Protein AF-A0A6J4M6C6-F1 (afdb_monomer)

pLDDT: mea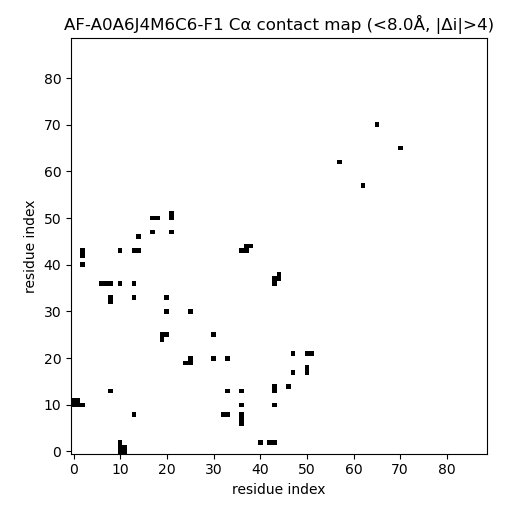n 89.29, std 12.05, range [49.5, 97.88]

Sequence (89 aa):
MSCGKHHETDCSKVLERLAFFVDHELADADEAEIQQHLDECQPCLDMLLFEQRMKSQLARSCAEPCPDSVRERVRVRIREVHVEFRPVD

Mean predicted aligned error: 7.68 Å

Secondary structure (DSSP, 8-state):
---SS--SS-HHHHHHHHHHHHTT-S-HHHHHHHHHHHHH-HHHHHHHHHHHHHHHHHHHHS--PPPHHHHHHHHHHHHHHTTS-----

Structure (mmCIF, N/CA/C/O backbone):
data_AF-A0A6J4M6C6-F1
#
_entry.id   AF-A0A6J4M6C6-F1
#
loop_
_atom_site.group_PDB
_atom_site.id
_atom_site.type_symbol
_atom_site.label_atom_id
_atom_site.label_alt_id
_atom_site.label_comp_id
_atom_site.label_asym_id
_atom_site.label_entity_id
_atom_site.label_seq_id
_atom_site.pdbx_PDB_ins_code
_atom_site.Cartn_x
_atom_site.Cartn_y
_atom_site.Cartn_z
_atom_site.occupancy
_atom_site.B_iso_or_equiv
_atom_site.auth_seq_id
_atom_site.auth_comp_id
_atom_site.auth_asym_id
_atom_site.auth_atom_id
_atom_site.pdbx_PDB_model_num
ATOM 1 N N . MET A 1 1 ? 1.725 2.455 15.801 1.00 56.16 1 MET A N 1
ATOM 2 C CA . MET A 1 1 ? 0.943 3.573 16.380 1.00 56.16 1 MET A CA 1
ATOM 3 C C . MET A 1 1 ? -0.481 3.072 16.557 1.00 56.16 1 MET A C 1
ATOM 5 O O . MET A 1 1 ? -1.007 2.523 15.601 1.00 56.16 1 MET A O 1
ATOM 9 N N . SER A 1 2 ? -1.069 3.174 17.752 1.00 67.75 2 SER A N 1
ATOM 10 C CA . SER A 1 2 ? -2.478 2.807 17.959 1.00 67.75 2 SER A CA 1
ATOM 11 C C . SER A 1 2 ? -3.360 4.039 17.767 1.00 67.75 2 SER A C 1
ATOM 13 O O . SER A 1 2 ? -3.065 5.113 18.285 1.00 67.75 2 SER A O 1
ATOM 15 N N . CYS A 1 3 ? -4.437 3.857 17.019 1.00 81.88 3 CYS A N 1
ATOM 16 C CA . CYS A 1 3 ? -5.499 4.812 16.712 1.00 81.88 3 CYS A CA 1
ATOM 17 C C . CYS A 1 3 ? -6.400 5.160 17.924 1.00 81.88 3 CYS A C 1
ATOM 19 O O . CYS A 1 3 ? -7.309 5.980 17.806 1.00 81.88 3 CYS A O 1
ATOM 21 N N . GLY A 1 4 ? -6.161 4.550 19.095 1.00 78.44 4 GLY A N 1
ATOM 22 C CA . GLY A 1 4 ? -6.861 4.853 20.351 1.00 78.44 4 GLY A CA 1
ATOM 23 C C . GLY A 1 4 ? -8.275 4.269 20.470 1.00 78.44 4 GLY A C 1
ATOM 24 O O . GLY A 1 4 ? -8.944 4.510 21.472 1.00 78.44 4 GLY A O 1
ATOM 25 N N . LYS A 1 5 ? -8.727 3.493 19.479 1.00 79.25 5 LYS A N 1
ATOM 26 C CA . LYS A 1 5 ? -10.008 2.772 19.465 1.00 79.25 5 LYS A CA 1
ATOM 27 C C . LYS A 1 5 ? -9.770 1.281 19.243 1.00 79.25 5 LYS A C 1
ATOM 29 O O . LYS A 1 5 ? -8.771 0.894 18.640 1.00 79.25 5 LYS A O 1
ATOM 34 N N . HIS A 1 6 ? -10.686 0.458 19.748 1.00 83.25 6 HIS A N 1
ATOM 35 C CA . HIS A 1 6 ? -10.681 -0.975 19.479 1.00 83.25 6 HIS A CA 1
ATOM 36 C C . HIS A 1 6 ? -11.371 -1.241 18.139 1.00 83.25 6 HIS A C 1
ATOM 38 O O . HIS A 1 6 ? -12.495 -0.788 17.927 1.00 83.25 6 HIS A O 1
ATOM 44 N N . HIS A 1 7 ? -10.694 -1.995 17.285 1.00 87.12 7 HIS A N 1
ATOM 45 C CA . HIS A 1 7 ? -11.144 -2.440 15.971 1.00 87.12 7 HIS A CA 1
ATOM 46 C C . HIS A 1 7 ? -11.064 -3.968 15.932 1.00 87.12 7 HIS A C 1
ATOM 48 O O . HIS A 1 7 ? -10.336 -4.555 16.734 1.00 87.12 7 HIS A O 1
ATOM 54 N N . GLU A 1 8 ? -11.806 -4.618 15.038 1.00 90.69 8 GLU A N 1
ATOM 55 C CA . GLU A 1 8 ? -11.707 -6.075 14.860 1.00 90.69 8 GLU A CA 1
ATOM 56 C C . GLU A 1 8 ? -10.276 -6.477 14.464 1.00 90.69 8 GLU A C 1
ATOM 58 O O . GLU A 1 8 ? -9.656 -7.336 15.098 1.00 90.69 8 GLU A O 1
ATOM 63 N N . THR A 1 9 ? -9.710 -5.751 13.499 1.00 92.75 9 THR A N 1
ATOM 64 C CA . THR A 1 9 ? -8.300 -5.849 13.117 1.00 92.75 9 THR A CA 1
ATOM 65 C C . THR A 1 9 ? -7.489 -4.766 13.821 1.00 92.75 9 THR A C 1
ATOM 67 O O . THR A 1 9 ? -7.808 -3.581 13.746 1.00 92.75 9 THR A O 1
ATOM 70 N N . ASP A 1 10 ? -6.413 -5.157 14.504 1.00 93.69 10 ASP A N 1
ATOM 71 C CA . ASP A 1 10 ? -5.552 -4.216 15.225 1.00 93.69 10 ASP A CA 1
ATOM 72 C C . ASP A 1 10 ? -4.833 -3.246 14.266 1.00 93.69 10 ASP A C 1
ATOM 74 O O . ASP A 1 10 ? -4.245 -3.668 13.267 1.00 93.69 10 ASP A O 1
ATOM 78 N N . CYS A 1 11 ? -4.815 -1.953 14.617 1.00 95.81 11 CYS A N 1
ATOM 79 C CA . CYS A 1 11 ? -4.122 -0.895 13.873 1.00 95.81 11 CYS A CA 1
ATOM 80 C C . CYS A 1 11 ? -2.652 -1.272 13.552 1.00 95.81 11 CYS A C 1
ATOM 82 O O . CYS A 1 11 ? -2.174 -1.007 12.455 1.00 95.81 11 CYS A O 1
ATOM 84 N N . SER A 1 12 ? -1.929 -1.951 14.450 1.00 94.25 12 SER A N 1
ATOM 85 C CA . SER A 1 12 ? -0.562 -2.441 14.196 1.00 94.25 12 SER A CA 1
ATOM 86 C C . SER A 1 12 ? -0.481 -3.458 13.055 1.00 94.25 12 SER A C 1
ATOM 88 O O . SER A 1 12 ? 0.359 -3.299 12.172 1.00 94.25 12 SER A O 1
ATOM 90 N N . LYS A 1 13 ? -1.391 -4.440 13.013 1.00 93.88 13 LYS A N 1
ATOM 91 C CA . LYS A 1 13 ? -1.439 -5.461 11.954 1.00 93.88 13 LYS A CA 1
ATOM 92 C C . LYS A 1 13 ? -1.719 -4.856 10.584 1.00 93.88 13 LYS A C 1
ATOM 94 O O . LYS A 1 13 ? -1.200 -5.358 9.588 1.00 93.88 13 LYS A O 1
ATOM 99 N N . VAL A 1 14 ? -2.543 -3.808 10.545 1.00 95.81 14 VAL A N 1
ATOM 100 C CA . VAL A 1 14 ? -2.845 -3.060 9.319 1.00 95.81 14 VAL A CA 1
ATOM 101 C C . VAL A 1 14 ? -1.619 -2.286 8.859 1.00 95.81 14 VAL A C 1
ATOM 103 O O . VAL A 1 14 ? -1.204 -2.432 7.714 1.00 95.81 14 VAL A O 1
ATOM 106 N N . LEU A 1 15 ? -0.986 -1.526 9.758 1.00 95.56 15 LEU A N 1
ATOM 107 C CA . LEU A 1 15 ? 0.207 -0.738 9.437 1.00 95.56 15 LEU A CA 1
ATOM 108 C C . LEU A 1 15 ? 1.367 -1.606 8.923 1.00 95.56 15 LEU A C 1
ATOM 110 O O . LEU A 1 15 ? 2.054 -1.200 7.993 1.00 95.56 15 LEU A O 1
ATOM 114 N N . GLU A 1 16 ? 1.559 -2.805 9.479 1.00 95.44 16 GLU A N 1
ATOM 115 C CA . GLU A 1 16 ? 2.569 -3.769 9.009 1.00 95.44 16 GLU A CA 1
ATOM 116 C C . GLU A 1 16 ? 2.310 -4.271 7.581 1.00 95.44 16 GLU A C 1
ATOM 118 O O . GLU A 1 16 ? 3.249 -4.638 6.875 1.00 95.44 16 GLU A O 1
ATOM 123 N N . ARG A 1 17 ? 1.045 -4.283 7.146 1.00 96.06 17 ARG A N 1
ATOM 124 C CA . ARG A 1 17 ? 0.626 -4.805 5.839 1.00 96.06 17 ARG A CA 1
ATOM 125 C C . ARG A 1 17 ? 0.341 -3.729 4.792 1.00 96.06 17 ARG A C 1
ATOM 127 O O . ARG A 1 17 ? 0.166 -4.069 3.625 1.00 96.06 17 ARG A O 1
ATOM 134 N N . LEU A 1 18 ? 0.329 -2.448 5.167 1.00 95.81 18 LEU A N 1
ATOM 135 C CA . LEU A 1 18 ? -0.036 -1.345 4.269 1.00 95.81 18 LEU A CA 1
ATOM 136 C C . LEU A 1 18 ? 0.793 -1.308 2.981 1.00 95.81 18 LEU A C 1
ATOM 138 O O . LEU A 1 18 ? 0.242 -1.057 1.914 1.00 95.81 18 LEU A O 1
ATOM 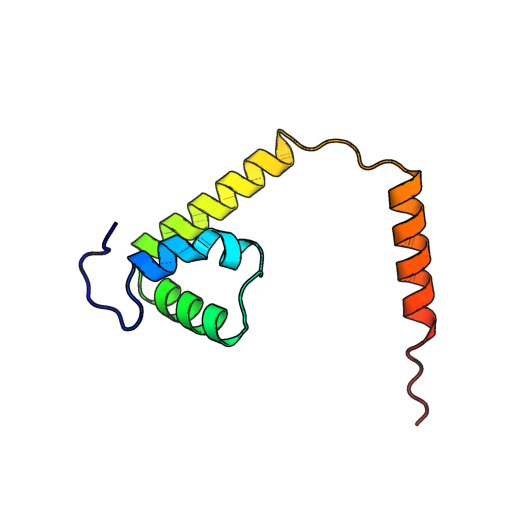142 N N . ALA A 1 19 ? 2.099 -1.571 3.057 1.00 95.69 19 ALA A N 1
ATOM 143 C CA . ALA A 1 19 ? 2.958 -1.557 1.875 1.00 95.69 19 ALA A CA 1
ATOM 144 C C . ALA A 1 19 ? 2.540 -2.621 0.842 1.00 95.69 19 ALA A C 1
ATOM 146 O O . ALA A 1 19 ? 2.436 -2.293 -0.340 1.00 95.69 19 ALA A O 1
ATOM 147 N N . PHE A 1 20 ? 2.233 -3.839 1.307 1.00 97.00 20 PHE A N 1
ATOM 148 C CA . PHE A 1 20 ? 1.743 -4.948 0.481 1.00 97.00 20 PHE A CA 1
ATOM 149 C C . PHE A 1 20 ? 0.338 -4.675 -0.056 1.00 97.00 20 PHE A C 1
ATOM 151 O O . PHE A 1 20 ? 0.065 -4.936 -1.221 1.00 97.00 20 PHE A O 1
ATOM 158 N N . PHE A 1 21 ? -0.536 -4.088 0.767 1.00 96.88 21 PHE A N 1
ATOM 159 C CA . PHE A 1 21 ? -1.864 -3.653 0.334 1.00 96.88 21 PHE A CA 1
ATOM 160 C C . PHE A 1 21 ? -1.773 -2.642 -0.822 1.00 96.88 21 PHE A C 1
ATOM 162 O O . PHE A 1 21 ? -2.467 -2.782 -1.821 1.00 96.88 21 PHE A O 1
ATOM 169 N N . VAL A 1 22 ? -0.864 -1.660 -0.738 1.00 96.94 22 VAL A N 1
ATOM 170 C CA . VAL A 1 22 ? -0.646 -0.671 -1.812 1.00 96.94 22 VAL A CA 1
ATOM 171 C C . VAL A 1 22 ? -0.125 -1.307 -3.106 1.00 96.94 22 VAL A C 1
ATOM 173 O O . VAL A 1 22 ? -0.419 -0.790 -4.181 1.00 96.94 22 VAL A O 1
ATOM 176 N N . ASP A 1 23 ? 0.651 -2.389 -3.017 1.00 96.25 23 ASP A N 1
ATOM 177 C CA . ASP A 1 23 ? 1.150 -3.121 -4.192 1.00 96.25 23 ASP A CA 1
ATOM 178 C C . ASP A 1 23 ? 0.184 -4.200 -4.704 1.00 96.25 23 ASP A C 1
ATOM 180 O O . ASP A 1 23 ? 0.483 -4.841 -5.709 1.00 96.25 23 ASP A O 1
ATOM 184 N N . HIS A 1 24 ? -0.976 -4.383 -4.061 1.00 95.56 24 HIS A N 1
ATOM 185 C CA . HIS A 1 24 ? -1.897 -5.498 -4.317 1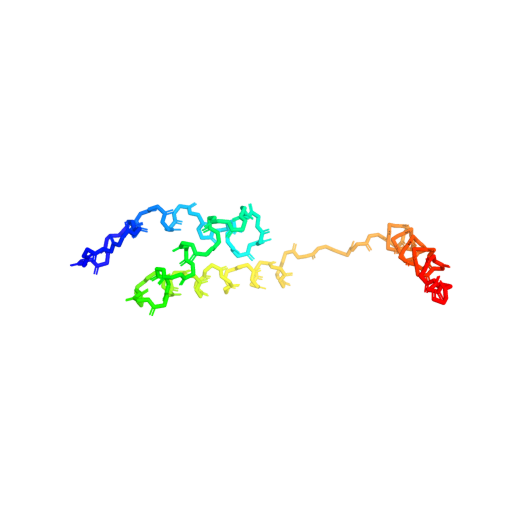.00 95.56 24 HIS A CA 1
ATOM 186 C C . HIS A 1 24 ? -1.217 -6.876 -4.180 1.00 95.56 24 HIS A C 1
ATOM 188 O O . HIS A 1 24 ? -1.441 -7.790 -4.971 1.00 95.56 24 HIS A O 1
ATOM 194 N N . GLU A 1 25 ? -0.364 -7.023 -3.163 1.00 96.88 25 GLU A N 1
ATOM 195 C CA . GLU A 1 25 ? 0.416 -8.237 -2.870 1.00 96.88 25 GLU A CA 1
ATOM 196 C C . GLU A 1 25 ? -0.151 -9.054 -1.695 1.00 96.88 25 GLU A C 1
ATOM 198 O O . GLU A 1 25 ? 0.555 -9.844 -1.066 1.00 96.88 25 GLU A O 1
ATOM 203 N N . LEU A 1 26 ? -1.426 -8.858 -1.365 1.00 94.81 26 LEU A N 1
ATOM 204 C CA . LEU A 1 26 ? -2.116 -9.600 -0.314 1.00 94.81 26 LEU A CA 1
ATOM 205 C C . LEU A 1 26 ? -3.044 -10.658 -0.910 1.00 94.81 26 LEU A C 1
ATOM 207 O O . LEU A 1 26 ? -3.471 -10.551 -2.056 1.00 94.81 26 LEU A O 1
ATOM 211 N N . ALA A 1 27 ? -3.355 -11.692 -0.128 1.00 92.94 27 ALA A N 1
ATOM 212 C CA . ALA A 1 27 ? -4.438 -12.600 -0.484 1.00 92.94 27 ALA A CA 1
ATOM 213 C C . ALA A 1 27 ? -5.790 -11.880 -0.339 1.00 92.94 27 ALA A C 1
ATOM 215 O O . ALA A 1 27 ? -5.942 -11.050 0.556 1.00 92.94 27 ALA A O 1
ATOM 216 N N . ASP A 1 28 ? -6.792 -12.254 -1.142 1.00 87.06 28 ASP A N 1
ATOM 217 C CA . ASP A 1 28 ? -8.114 -11.600 -1.163 1.00 87.06 28 ASP A CA 1
ATOM 218 C C . ASP A 1 28 ? -8.751 -11.454 0.235 1.00 87.06 28 ASP A C 1
ATOM 220 O O . ASP A 1 28 ? -9.367 -10.436 0.552 1.00 87.06 28 ASP A O 1
ATOM 224 N N . ALA A 1 29 ? -8.588 -12.470 1.092 1.00 82.12 29 ALA A N 1
ATOM 225 C CA . ALA A 1 29 ? -9.096 -12.446 2.463 1.00 82.12 29 ALA A CA 1
ATOM 226 C C . ALA A 1 29 ? -8.399 -11.379 3.329 1.00 82.12 29 ALA A C 1
ATOM 228 O O . ALA A 1 29 ? -9.067 -10.667 4.075 1.00 82.12 29 ALA A O 1
ATOM 229 N N . ASP A 1 30 ? -7.079 -11.225 3.188 1.00 88.06 30 ASP A N 1
ATOM 230 C CA . ASP A 1 30 ? -6.297 -10.222 3.919 1.00 88.06 30 ASP A CA 1
ATOM 231 C C . ASP A 1 30 ? -6.596 -8.798 3.410 1.00 88.06 30 ASP A C 1
ATOM 233 O O . ASP A 1 30 ? -6.591 -7.838 4.184 1.00 88.06 30 ASP A O 1
ATOM 237 N N . GLU A 1 31 ? -6.872 -8.643 2.109 1.00 94.12 31 GLU A N 1
ATOM 238 C CA . GLU A 1 31 ? -7.209 -7.350 1.501 1.00 94.12 31 GLU A CA 1
ATOM 239 C C . GLU A 1 31 ? -8.550 -6.816 2.025 1.00 94.12 31 GLU A C 1
ATOM 241 O O . GLU A 1 31 ? -8.648 -5.642 2.391 1.00 94.12 31 GLU A O 1
ATOM 246 N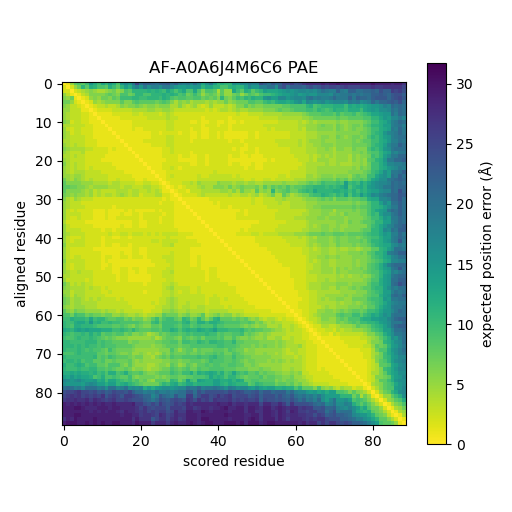 N . ALA A 1 32 ? -9.561 -7.684 2.146 1.00 95.31 32 ALA A N 1
ATOM 247 C CA . ALA A 1 32 ? -10.874 -7.315 2.674 1.00 95.31 32 ALA A CA 1
ATOM 248 C C . ALA A 1 32 ? -10.815 -6.849 4.141 1.00 95.31 32 ALA A C 1
ATOM 250 O O . ALA A 1 32 ? -11.422 -5.834 4.487 1.00 95.31 32 ALA A O 1
ATOM 251 N N . GLU A 1 33 ? -10.054 -7.546 4.992 1.00 95.50 33 GLU A N 1
ATOM 252 C CA . GLU A 1 33 ? -9.875 -7.172 6.403 1.00 95.50 33 GLU A CA 1
ATOM 253 C C . GLU A 1 33 ? -9.204 -5.800 6.556 1.00 95.50 33 GLU A C 1
ATOM 255 O O . GLU A 1 33 ? -9.604 -4.986 7.396 1.00 95.50 33 GLU A O 1
ATOM 260 N N . ILE A 1 34 ? -8.182 -5.521 5.740 1.00 96.31 34 ILE A N 1
ATOM 261 C CA . ILE A 1 34 ? -7.502 -4.223 5.744 1.00 96.31 34 ILE A CA 1
ATOM 262 C C . ILE A 1 34 ? -8.430 -3.129 5.223 1.00 96.31 34 ILE A C 1
ATOM 264 O O . ILE A 1 34 ? -8.499 -2.063 5.836 1.00 96.31 34 ILE A O 1
ATOM 268 N N . GLN A 1 35 ? -9.166 -3.384 4.139 1.00 96.69 35 GLN A N 1
ATOM 269 C CA . GLN A 1 35 ? -10.107 -2.415 3.581 1.00 96.69 35 GLN A CA 1
ATOM 270 C C . GLN A 1 35 ? -11.177 -2.028 4.606 1.00 96.69 35 GLN A C 1
ATOM 272 O O . GLN A 1 35 ? -11.383 -0.840 4.850 1.00 96.69 35 GLN A O 1
ATOM 277 N N . GLN A 1 36 ? -11.783 -3.013 5.277 1.00 96.31 36 GLN A N 1
ATOM 278 C CA . GLN A 1 36 ? -12.769 -2.766 6.329 1.00 96.31 36 GLN A CA 1
ATOM 279 C C . GLN A 1 36 ? -12.195 -1.876 7.437 1.00 96.31 36 GLN A C 1
ATOM 281 O O . GLN A 1 36 ? -12.848 -0.925 7.861 1.00 96.31 36 GLN A O 1
ATOM 286 N N . HIS A 1 37 ? -10.964 -2.140 7.885 1.00 96.75 37 HIS A N 1
ATOM 287 C CA . HIS A 1 37 ? -10.319 -1.317 8.906 1.00 96.75 37 HIS A CA 1
ATOM 288 C C . HIS A 1 37 ? -10.073 0.127 8.438 1.00 96.75 37 HIS A C 1
ATOM 290 O O . HIS A 1 37 ? -10.251 1.080 9.200 1.00 96.75 37 HIS A O 1
ATOM 296 N N . LEU A 1 38 ? -9.636 0.314 7.193 1.00 96.56 38 LEU A N 1
ATOM 297 C CA . LEU A 1 38 ? -9.369 1.639 6.631 1.00 96.56 38 LEU A CA 1
ATOM 298 C C . LEU A 1 38 ? -10.645 2.479 6.496 1.00 96.56 38 LEU A C 1
ATOM 300 O O . LEU A 1 38 ? -10.585 3.697 6.682 1.00 96.56 38 LEU A O 1
ATOM 304 N N . ASP A 1 39 ? -11.789 1.837 6.257 1.00 96.19 39 ASP A N 1
ATOM 305 C CA . ASP A 1 39 ? -13.094 2.500 6.185 1.00 96.19 39 ASP A CA 1
ATOM 306 C C . ASP A 1 39 ? -13.539 3.070 7.548 1.00 96.19 39 ASP A C 1
ATOM 308 O O . ASP A 1 39 ? -14.247 4.079 7.608 1.00 96.19 39 ASP A O 1
ATOM 312 N N . GLU A 1 40 ? -13.093 2.473 8.660 1.00 94.94 40 GLU A N 1
ATOM 313 C CA . GLU A 1 40 ? -13.457 2.884 10.024 1.00 94.94 40 GLU A CA 1
ATOM 314 C C . GLU A 1 40 ? -12.362 3.670 10.775 1.00 94.94 40 GLU A C 1
ATOM 316 O O . GLU A 1 40 ? -12.639 4.296 11.808 1.00 94.94 40 GLU A O 1
ATOM 321 N N . CYS A 1 41 ? -11.123 3.681 10.270 1.00 96.88 41 CYS A N 1
ATOM 322 C CA . CYS A 1 41 ? -9.959 4.222 10.973 1.00 96.88 41 CYS A CA 1
ATOM 323 C C . CYS A 1 41 ? -9.199 5.285 10.160 1.00 96.88 41 CYS A C 1
ATOM 325 O O . CYS A 1 41 ? -8.221 5.004 9.465 1.00 96.88 41 CYS A O 1
ATOM 327 N N . GLN A 1 42 ? -9.592 6.554 10.336 1.00 95.44 42 GLN A N 1
ATOM 328 C CA . GLN A 1 42 ? -8.932 7.711 9.706 1.00 95.44 42 GLN A CA 1
ATOM 329 C C . GLN A 1 42 ? -7.403 7.771 9.905 1.00 95.44 42 GLN A C 1
ATOM 331 O O . GLN A 1 42 ? -6.702 7.973 8.919 1.00 95.44 42 GLN A O 1
ATOM 336 N N . PRO A 1 43 ? -6.839 7.530 11.107 1.00 95.81 43 PRO A N 1
ATOM 337 C CA . PRO A 1 43 ? -5.384 7.519 11.275 1.00 95.81 43 PRO A CA 1
ATOM 338 C C . PRO A 1 43 ? -4.661 6.482 10.401 1.00 95.81 43 PRO A C 1
ATOM 340 O O . PRO A 1 43 ? -3.558 6.742 9.926 1.00 95.81 43 PRO A O 1
ATOM 343 N N . CYS A 1 44 ? -5.258 5.306 10.182 1.00 96.69 44 CYS A N 1
ATOM 344 C CA . CYS A 1 44 ? -4.686 4.287 9.300 1.00 96.69 44 CYS A CA 1
ATOM 345 C C . CYS A 1 44 ? -4.859 4.665 7.822 1.00 96.69 44 CYS A C 1
ATOM 347 O O . CYS A 1 44 ? -3.944 4.442 7.028 1.00 96.69 44 CYS A O 1
ATOM 349 N N . LEU A 1 45 ? -5.977 5.304 7.463 1.00 96.75 45 LEU A N 1
ATOM 350 C CA . LEU A 1 45 ? -6.190 5.853 6.124 1.00 96.75 45 LEU A CA 1
ATOM 351 C C . LEU A 1 45 ? -5.156 6.937 5.776 1.00 96.75 45 LEU A C 1
ATOM 353 O O . LEU A 1 45 ? -4.603 6.934 4.678 1.00 96.75 45 LEU A O 1
ATOM 357 N N . ASP A 1 46 ? -4.825 7.821 6.718 1.00 97.00 46 ASP A N 1
ATOM 358 C CA . ASP A 1 46 ? -3.778 8.832 6.533 1.00 97.00 46 ASP A CA 1
ATOM 359 C C . ASP A 1 46 ? -2.410 8.198 6.235 1.00 97.00 46 ASP A C 1
ATOM 361 O O . ASP A 1 46 ? -1.660 8.694 5.384 1.00 97.00 46 ASP A O 1
ATOM 365 N N . MET A 1 47 ? -2.103 7.074 6.893 1.00 96.81 47 MET A N 1
ATOM 366 C CA . MET A 1 47 ? -0.889 6.298 6.637 1.00 96.81 47 MET A CA 1
ATOM 367 C C . MET A 1 47 ? -0.909 5.637 5.257 1.00 96.81 47 MET A C 1
ATOM 369 O O . MET A 1 47 ? 0.094 5.708 4.550 1.00 96.81 47 MET A O 1
ATOM 373 N N . LEU A 1 48 ? -2.042 5.082 4.815 1.00 97.56 48 LEU A N 1
ATOM 374 C CA . LEU A 1 48 ? -2.186 4.571 3.446 1.00 97.56 48 LEU A CA 1
ATOM 375 C C . LEU A 1 48 ? -1.896 5.669 2.409 1.00 97.56 48 LEU A C 1
ATOM 377 O O . LEU A 1 48 ? -1.113 5.473 1.478 1.00 97.56 48 LEU A O 1
ATOM 381 N N . LEU A 1 49 ? -2.497 6.849 2.582 1.00 97.19 49 LEU A N 1
ATOM 382 C CA . LEU A 1 49 ? -2.281 7.988 1.687 1.00 97.19 49 LEU A CA 1
ATOM 383 C C . LEU A 1 49 ? -0.826 8.469 1.718 1.00 97.19 49 LEU A C 1
ATOM 385 O O . LEU A 1 49 ? -0.307 8.975 0.720 1.00 97.19 49 LEU A O 1
ATOM 389 N N . PHE A 1 50 ? -0.154 8.372 2.866 1.00 97.19 50 PHE A N 1
ATOM 390 C CA . PHE A 1 50 ? 1.276 8.643 2.964 1.00 97.19 50 PHE A CA 1
ATOM 391 C C . PHE A 1 50 ? 2.098 7.647 2.134 1.00 97.19 50 PHE A C 1
ATOM 393 O O . PHE A 1 50 ? 2.883 8.091 1.296 1.00 97.19 50 PHE A O 1
ATOM 400 N N . GLU A 1 51 ? 1.866 6.342 2.287 1.00 97.38 51 GLU A N 1
ATOM 401 C CA . GLU A 1 51 ? 2.565 5.294 1.529 1.00 97.38 51 GLU A CA 1
ATOM 402 C C . GLU A 1 51 ? 2.392 5.465 0.012 1.00 97.38 51 GLU A C 1
ATOM 404 O O . GLU A 1 51 ? 3.368 5.472 -0.744 1.00 97.38 51 GLU A O 1
ATOM 409 N N . GLN A 1 52 ? 1.161 5.714 -0.447 1.00 97.81 52 GLN A N 1
ATOM 410 C CA . GLN A 1 52 ? 0.870 5.981 -1.860 1.00 97.81 52 GLN A CA 1
ATOM 411 C C . GLN A 1 52 ? 1.619 7.216 -2.381 1.00 97.81 52 GLN A C 1
ATOM 413 O 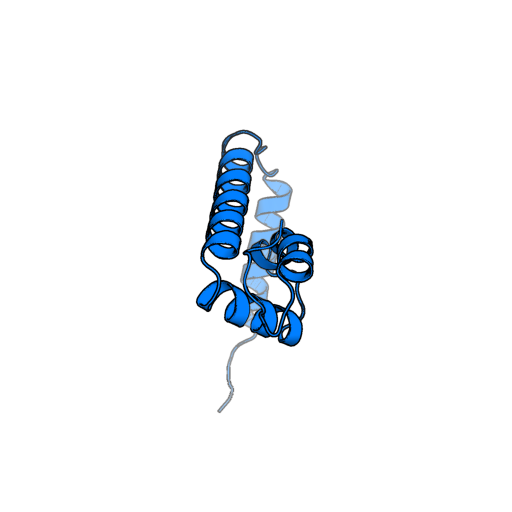O . GLN A 1 52 ? 2.215 7.188 -3.464 1.00 97.81 52 GLN A O 1
ATOM 418 N N . ARG A 1 53 ? 1.626 8.311 -1.607 1.00 97.88 53 ARG A N 1
ATOM 419 C CA . ARG A 1 53 ? 2.353 9.536 -1.973 1.00 97.88 53 ARG A CA 1
ATOM 420 C C . ARG A 1 53 ? 3.852 9.290 -2.042 1.00 97.88 53 ARG A C 1
ATOM 422 O O . ARG A 1 53 ? 4.468 9.693 -3.030 1.00 97.88 53 ARG A O 1
ATOM 429 N N . MET A 1 54 ? 4.418 8.603 -1.053 1.00 96.81 54 MET A N 1
ATOM 430 C CA . MET A 1 54 ? 5.836 8.253 -1.019 1.00 96.81 54 MET A CA 1
ATOM 431 C C . MET A 1 54 ? 6.227 7.443 -2.259 1.00 96.81 54 MET A C 1
ATOM 433 O O . MET A 1 54 ? 7.143 7.836 -2.982 1.00 96.81 54 MET A O 1
ATOM 437 N N . LYS A 1 55 ? 5.486 6.375 -2.571 1.00 95.38 55 LYS A N 1
ATOM 438 C CA . LYS A 1 55 ? 5.716 5.563 -3.774 1.00 95.38 55 LYS A CA 1
ATOM 439 C C . LYS A 1 55 ? 5.613 6.371 -5.059 1.00 95.38 55 LYS A C 1
ATOM 441 O O . LYS A 1 55 ? 6.487 6.268 -5.917 1.00 95.38 55 LYS A O 1
ATOM 446 N N . SER A 1 56 ? 4.597 7.228 -5.177 1.00 95.62 56 SER A N 1
ATOM 447 C CA . SER A 1 56 ? 4.436 8.088 -6.353 1.00 95.62 56 SER A CA 1
ATOM 448 C C . SER A 1 56 ? 5.615 9.050 -6.537 1.00 95.62 56 SER A C 1
ATOM 450 O O . SER A 1 56 ? 6.045 9.297 -7.665 1.00 95.62 56 SER A O 1
ATOM 452 N N . GLN A 1 57 ? 6.173 9.563 -5.436 1.00 96.44 57 GLN A N 1
ATOM 453 C CA . GLN A 1 57 ? 7.324 10.454 -5.467 1.00 96.44 57 GLN A CA 1
ATOM 454 C C . GLN A 1 57 ? 8.583 9.701 -5.900 1.00 96.44 57 GLN A C 1
ATOM 456 O O . GLN A 1 57 ? 9.297 10.169 -6.786 1.00 96.44 57 GLN A O 1
ATOM 461 N N . LEU A 1 58 ? 8.828 8.518 -5.330 1.00 94.94 58 LEU A N 1
ATOM 462 C CA . LEU A 1 58 ? 9.965 7.673 -5.698 1.00 94.94 58 LEU A CA 1
ATOM 463 C C . LEU A 1 58 ? 9.899 7.256 -7.170 1.00 94.94 58 LEU A C 1
ATOM 465 O O . LEU A 1 58 ? 10.881 7.408 -7.890 1.00 94.94 58 LEU A O 1
ATOM 469 N N . ALA A 1 59 ? 8.732 6.830 -7.655 1.00 92.69 59 ALA A N 1
ATOM 470 C CA . ALA A 1 59 ? 8.546 6.455 -9.055 1.00 92.69 59 ALA A CA 1
ATOM 471 C C . ALA A 1 59 ? 8.840 7.613 -10.027 1.00 92.69 59 ALA A C 1
ATOM 473 O O . ALA A 1 59 ? 9.340 7.389 -11.124 1.00 92.69 59 ALA A O 1
ATOM 474 N N . ARG A 1 60 ? 8.559 8.862 -9.638 1.00 90.75 60 ARG A N 1
ATOM 475 C CA . ARG A 1 60 ? 8.863 10.044 -10.464 1.00 90.75 60 ARG A CA 1
ATOM 476 C C . ARG A 1 60 ? 10.333 10.442 -10.413 1.00 90.75 60 ARG A C 1
ATOM 478 O O . ARG A 1 60 ? 10.871 10.893 -11.418 1.00 90.75 60 ARG A O 1
ATOM 485 N N . SER A 1 61 ? 10.957 10.334 -9.245 1.00 93.00 61 SER A N 1
ATOM 486 C CA . SER A 1 61 ? 12.308 10.853 -9.005 1.00 93.00 61 SER A CA 1
ATOM 487 C C . SER A 1 61 ? 13.422 9.831 -9.227 1.00 93.00 61 SER A C 1
ATOM 489 O O . SER A 1 61 ? 14.566 10.236 -9.410 1.00 93.00 61 SER A O 1
ATOM 491 N N . CYS A 1 6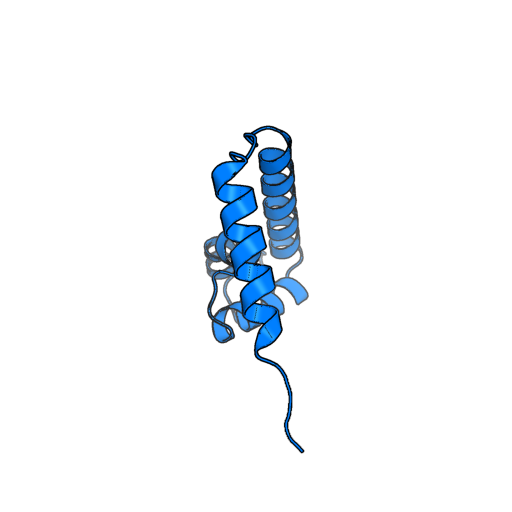2 ? 13.113 8.535 -9.206 1.00 89.38 62 CYS A N 1
ATOM 492 C CA . CYS A 1 62 ? 14.103 7.455 -9.190 1.00 89.38 62 CYS A CA 1
ATOM 493 C C . CYS A 1 62 ? 13.872 6.401 -10.289 1.00 89.38 62 CYS A C 1
ATOM 495 O O . CYS A 1 62 ? 14.377 5.288 -10.178 1.00 89.38 62 CYS A O 1
ATOM 497 N N . ALA A 1 63 ? 13.099 6.718 -11.333 1.00 87.19 63 ALA A N 1
ATOM 498 C CA . ALA A 1 63 ? 12.880 5.796 -12.446 1.00 87.19 63 ALA A CA 1
ATOM 499 C C . ALA A 1 63 ? 14.019 5.840 -13.473 1.00 87.19 63 ALA A C 1
ATOM 501 O O . ALA A 1 63 ? 14.474 6.909 -13.880 1.00 87.19 63 ALA A O 1
ATOM 502 N N . GLU A 1 64 ? 14.406 4.661 -13.958 1.00 88.56 64 GLU A N 1
ATOM 503 C CA . GLU A 1 64 ? 15.326 4.495 -15.081 1.00 88.56 64 GLU A CA 1
ATOM 504 C C . GLU A 1 64 ? 14.566 4.076 -16.353 1.00 88.56 64 GLU A C 1
ATOM 506 O O . GLU A 1 64 ? 13.559 3.359 -16.278 1.00 88.56 64 GLU A O 1
ATOM 511 N N . PRO A 1 65 ? 15.019 4.494 -17.550 1.00 88.50 65 PRO A N 1
ATOM 512 C CA . PRO A 1 65 ? 14.405 4.062 -18.798 1.00 88.50 65 PRO A CA 1
ATOM 513 C C . PRO A 1 65 ? 14.472 2.538 -18.965 1.00 88.50 65 PRO A C 1
ATOM 515 O O . PRO A 1 65 ? 15.548 1.946 -19.001 1.00 88.50 65 PRO A O 1
ATOM 518 N N . CYS A 1 66 ? 13.315 1.894 -19.137 1.00 90.75 66 CYS A N 1
ATOM 519 C CA . CYS A 1 66 ? 13.266 0.472 -19.481 1.00 90.75 66 CYS A CA 1
ATOM 520 C C . CYS A 1 66 ? 13.901 0.237 -20.871 1.00 90.75 66 CYS A C 1
ATOM 522 O O . CYS A 1 66 ? 13.461 0.895 -21.825 1.00 90.75 66 CYS A O 1
ATOM 524 N N . PRO A 1 67 ? 14.864 -0.702 -21.007 1.00 95.56 67 PRO A N 1
ATOM 525 C CA . PRO A 1 67 ? 15.503 -1.017 -22.282 1.00 95.56 67 PRO A CA 1
ATOM 526 C C . PRO A 1 67 ? 14.500 -1.415 -23.371 1.00 95.56 67 PRO A C 1
ATOM 528 O O . PRO A 1 67 ? 13.603 -2.231 -23.139 1.00 95.56 67 PRO A O 1
ATOM 531 N N . ASP A 1 68 ? 14.694 -0.903 -24.588 1.00 95.69 68 ASP A N 1
ATOM 532 C CA . ASP A 1 68 ? 13.767 -1.126 -25.707 1.00 95.69 68 ASP A CA 1
ATOM 533 C C . ASP A 1 68 ? 13.592 -2.605 -26.061 1.00 95.69 68 ASP A C 1
ATOM 535 O O . ASP A 1 68 ? 12.486 -3.043 -26.373 1.00 95.69 68 ASP A O 1
ATOM 539 N N . SER A 1 69 ? 14.653 -3.406 -25.935 1.00 95.25 69 SER A N 1
ATOM 540 C CA . SER A 1 69 ? 14.597 -4.851 -26.176 1.00 95.25 69 SER A CA 1
ATOM 541 C C . SER A 1 69 ? 13.627 -5.568 -25.231 1.00 95.25 69 SER A C 1
ATOM 543 O O . SER A 1 69 ? 12.922 -6.488 -25.645 1.00 95.25 69 SER A O 1
ATOM 545 N N . VAL A 1 70 ? 13.554 -5.146 -23.965 1.00 95.31 70 V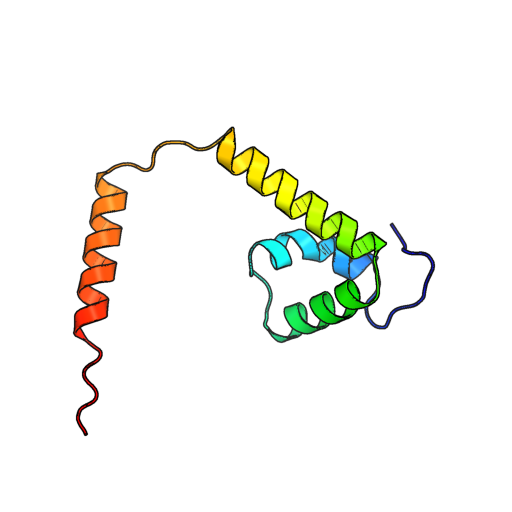AL A N 1
ATOM 546 C CA . VAL A 1 70 ? 12.616 -5.698 -22.977 1.00 95.31 70 VAL A CA 1
ATOM 547 C C . VAL A 1 70 ? 11.204 -5.211 -23.277 1.00 95.31 70 VAL A C 1
ATOM 549 O O . VAL A 1 70 ? 10.275 -6.019 -23.323 1.00 95.31 70 VAL A O 1
ATOM 552 N N . ARG A 1 71 ? 11.047 -3.912 -23.549 1.00 95.06 71 ARG A N 1
ATOM 553 C CA . ARG A 1 71 ? 9.755 -3.307 -23.895 1.00 95.06 71 ARG A CA 1
ATOM 554 C C . ARG A 1 71 ? 9.118 -3.977 -25.112 1.00 95.06 71 ARG A C 1
ATOM 556 O O . ARG A 1 71 ? 7.924 -4.273 -25.087 1.00 95.06 71 ARG A O 1
ATOM 563 N N . GLU A 1 72 ? 9.899 -4.235 -26.156 1.00 95.81 72 GLU A N 1
ATOM 564 C CA . GLU A 1 72 ? 9.403 -4.863 -27.380 1.00 95.81 72 GLU A CA 1
ATOM 565 C C . GLU A 1 72 ? 9.013 -6.324 -27.147 1.00 95.81 72 GLU A C 1
ATOM 567 O O . GLU A 1 72 ? 7.924 -6.740 -27.539 1.00 95.81 72 GLU A O 1
ATOM 572 N N . ARG A 1 73 ? 9.827 -7.088 -26.405 1.00 95.06 73 ARG A N 1
ATOM 573 C CA . ARG A 1 73 ? 9.485 -8.467 -26.015 1.00 95.06 73 ARG A CA 1
ATOM 574 C C . ARG A 1 73 ? 8.149 -8.548 -25.275 1.00 95.06 73 ARG A C 1
ATOM 576 O O . ARG A 1 73 ? 7.342 -9.422 -25.581 1.00 95.06 73 ARG A O 1
ATOM 583 N N . VAL A 1 74 ? 7.908 -7.644 -24.323 1.00 94.69 74 VAL A N 1
ATOM 584 C CA . VAL A 1 74 ? 6.639 -7.584 -23.578 1.00 94.69 74 VAL A CA 1
ATOM 585 C C . VAL A 1 74 ? 5.473 -7.271 -24.517 1.00 94.69 74 VAL A C 1
ATOM 587 O O . VAL A 1 74 ? 4.459 -7.963 -24.482 1.00 94.69 74 VAL A O 1
ATOM 590 N N . ARG A 1 75 ? 5.621 -6.281 -25.407 1.00 93.88 75 ARG A N 1
ATOM 591 C CA . ARG A 1 75 ? 4.579 -5.915 -26.384 1.00 93.88 75 ARG A CA 1
ATOM 592 C C . ARG A 1 75 ? 4.213 -7.062 -27.317 1.00 93.88 75 ARG A C 1
ATOM 594 O O . ARG A 1 75 ? 3.028 -7.273 -27.565 1.00 93.88 75 ARG A O 1
ATOM 601 N N . VAL A 1 76 ? 5.208 -7.788 -27.827 1.00 94.19 76 VAL A N 1
ATOM 602 C CA . VAL A 1 76 ? 4.982 -8.964 -28.676 1.00 94.19 76 VAL A CA 1
ATOM 603 C C . VAL A 1 76 ? 4.170 -10.011 -27.917 1.00 94.19 76 VAL A C 1
ATOM 605 O O . VAL A 1 76 ? 3.124 -10.425 -28.408 1.00 94.19 76 VAL A O 1
ATOM 608 N N . ARG A 1 77 ? 4.569 -10.362 -26.685 1.00 90.38 77 ARG A N 1
ATOM 609 C CA . ARG A 1 77 ? 3.840 -11.360 -25.886 1.00 90.38 77 ARG A CA 1
ATOM 610 C C . ARG A 1 77 ? 2.413 -10.946 -25.542 1.00 90.38 77 ARG A C 1
ATOM 612 O O . ARG A 1 77 ? 1.515 -11.771 -25.655 1.00 90.38 77 ARG A O 1
ATOM 619 N N . ILE A 1 78 ? 2.174 -9.681 -25.194 1.00 90.50 78 ILE A N 1
ATOM 620 C CA . ILE A 1 78 ? 0.810 -9.186 -24.939 1.00 90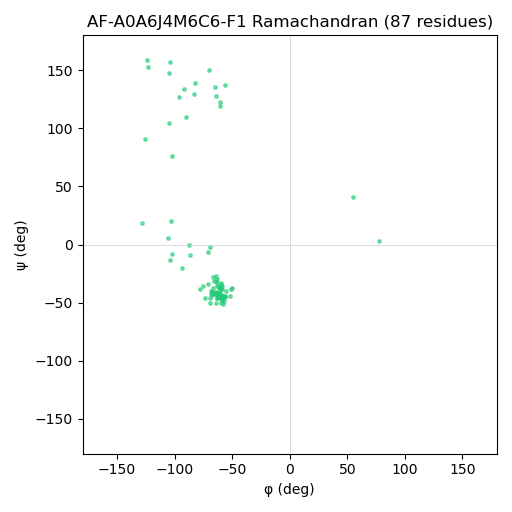.50 78 ILE A CA 1
ATOM 621 C C . ILE A 1 78 ? -0.069 -9.327 -26.194 1.00 90.50 78 ILE A C 1
ATOM 623 O O . ILE A 1 78 ? -1.221 -9.743 -26.096 1.00 90.50 78 ILE A O 1
ATOM 627 N N . ARG A 1 79 ? 0.467 -9.016 -27.383 1.00 87.94 79 ARG A N 1
ATOM 628 C CA . ARG A 1 79 ? -0.274 -9.138 -28.652 1.00 87.94 79 ARG A CA 1
ATOM 629 C C . ARG A 1 79 ? -0.593 -10.587 -29.018 1.00 87.94 79 ARG A C 1
ATOM 631 O O . ARG A 1 79 ? -1.673 -10.830 -29.537 1.00 87.94 79 ARG A O 1
ATOM 638 N N . GLU A 1 80 ? 0.313 -11.524 -28.749 1.00 83.12 80 GLU A N 1
ATOM 639 C CA . GLU A 1 80 ? 0.086 -12.956 -28.992 1.00 83.12 80 GLU A CA 1
ATOM 640 C C . GLU A 1 80 ? -1.046 -13.514 -28.115 1.00 83.12 80 GLU A C 1
ATOM 642 O O . GLU A 1 80 ? -1.909 -14.225 -28.619 1.00 83.12 80 GLU A O 1
ATOM 647 N N . VAL A 1 81 ? -1.102 -13.132 -26.833 1.00 67.94 81 VAL A N 1
ATOM 648 C CA . VAL A 1 81 ? -2.146 -13.593 -25.892 1.00 67.94 81 VAL A CA 1
ATOM 649 C C . VAL A 1 81 ? -3.551 -13.134 -26.313 1.00 67.94 81 VAL A C 1
ATOM 651 O O . VAL A 1 81 ? -4.532 -13.837 -26.087 1.00 67.94 81 VAL A O 1
ATOM 654 N N . HIS A 1 82 ? -3.671 -11.993 -26.999 1.00 58.97 82 HIS A N 1
ATOM 655 C CA . HIS A 1 82 ? -4.955 -11.512 -27.524 1.00 58.97 82 HIS A CA 1
ATOM 656 C C . HIS A 1 82 ? -5.507 -12.334 -28.709 1.00 58.97 82 HIS A C 1
ATOM 658 O O . HIS A 1 82 ? -6.639 -12.090 -29.125 1.00 58.97 82 HIS A O 1
ATOM 664 N N . VAL A 1 83 ? -4.761 -13.303 -29.255 1.00 59.31 83 VAL A N 1
ATOM 665 C CA . VAL A 1 83 ? -5.203 -14.123 -30.401 1.00 59.31 83 VAL A CA 1
ATOM 666 C C . VAL A 1 83 ? -6.030 -15.353 -29.972 1.00 59.31 83 VAL A C 1
ATOM 668 O O . VAL A 1 83 ? -6.669 -15.971 -30.820 1.00 59.31 83 VAL A O 1
ATOM 671 N N . GLU A 1 84 ? -6.124 -15.678 -28.675 1.00 56.28 84 GLU A N 1
ATOM 672 C CA . GLU A 1 84 ? -6.791 -16.910 -28.199 1.00 56.28 84 GLU A CA 1
ATOM 673 C C . GLU A 1 84 ? -8.174 -16.749 -27.539 1.00 56.28 84 GLU A C 1
ATOM 675 O O . GLU A 1 84 ? -8.765 -17.744 -27.129 1.00 56.28 84 GLU A O 1
ATOM 680 N N . PHE A 1 85 ? -8.784 -15.560 -27.511 1.00 60.94 85 PHE A N 1
ATOM 681 C CA . PHE A 1 85 ? -10.179 -15.428 -27.053 1.00 60.94 85 PHE A CA 1
ATOM 682 C C . PHE A 1 85 ? -11.150 -15.271 -28.222 1.00 60.94 85 PHE A C 1
ATOM 684 O O . PHE A 1 85 ? -11.677 -14.192 -28.491 1.00 60.94 85 PHE A O 1
ATOM 691 N N . ARG A 1 86 ? -11.419 -16.389 -28.905 1.00 60.69 86 ARG A N 1
ATOM 692 C CA . ARG A 1 86 ? -12.645 -16.556 -29.689 1.00 60.69 86 ARG A CA 1
ATOM 693 C C . ARG A 1 86 ? -13.578 -17.480 -28.904 1.00 60.69 86 ARG A C 1
ATOM 695 O O . ARG A 1 86 ? -13.319 -18.682 -28.896 1.00 60.69 86 ARG A O 1
ATOM 702 N N . PRO A 1 87 ? -14.642 -16.976 -28.255 1.00 57.19 87 PRO A N 1
ATOM 703 C CA . PRO A 1 87 ? -15.730 -17.860 -27.876 1.00 57.19 87 PRO A CA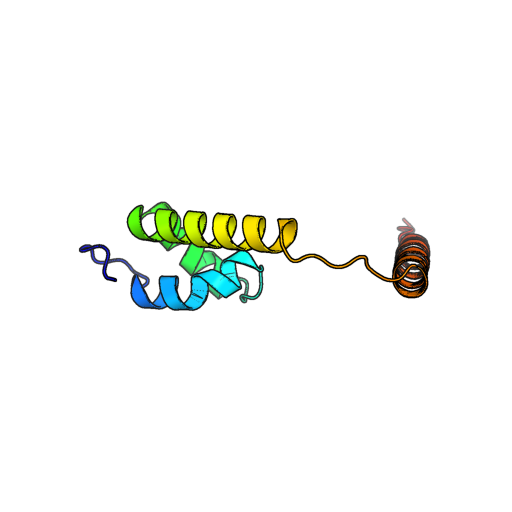 1
ATOM 704 C C . PRO A 1 87 ? -16.293 -18.452 -29.174 1.00 57.19 87 PRO A C 1
ATOM 706 O O . PRO A 1 87 ? -16.679 -17.722 -30.090 1.00 57.19 87 PRO A O 1
ATOM 709 N N . VAL A 1 88 ? -16.220 -19.773 -29.285 1.00 60.88 88 VAL A N 1
ATOM 710 C CA . VAL A 1 88 ? -17.008 -20.545 -30.241 1.00 60.88 88 VAL A CA 1
ATOM 711 C C . VAL A 1 88 ? -18.286 -20.890 -29.491 1.00 60.88 88 VAL A C 1
ATOM 713 O O . VAL A 1 88 ? -18.197 -21.628 -28.517 1.00 60.88 88 VAL A O 1
ATOM 716 N N . ASP A 1 89 ? -19.379 -20.260 -29.928 1.00 49.50 89 ASP A N 1
ATOM 717 C CA . ASP A 1 89 ? -20.803 -20.491 -29.622 1.00 49.50 89 ASP A CA 1
ATOM 718 C C . ASP A 1 89 ? -21.205 -20.861 -28.179 1.00 49.50 89 ASP A C 1
ATOM 720 O O . ASP A 1 89 ? -20.980 -22.009 -27.734 1.00 49.50 89 ASP A O 1
#

Organism: NCBI:txid253824

Foldseek 3Di:
DFLPDDDPDGLVVLLVCLLCLLVVNDDPVVNVRSVVCCVVGVVSVVSSVVSVVVVVVCCVPPDDDDDPVVVVVVVVVVVVVVVPPDPDD

Radius of gyration: 19.33 Å; Cα contacts (8 Å, |Δi|>4): 39; chains: 1; bounding box: 36×31×51 Å

Solvent-accessible surface area (backbone atoms only — not comparable to full-atom values): 5540 Å² total; per-residue (Å²): 116,79,80,85,68,92,57,96,63,51,54,56,66,43,65,76,40,42,70,40,56,76,68,67,69,55,55,74,71,59,47,52,55,45,49,56,46,42,76,76,30,65,72,58,37,55,49,49,54,46,52,54,50,52,52,56,50,46,59,72,75,70,65,74,86,77,55,63,74,58,55,50,52,52,52,53,52,57,56,58,63,68,73,72,80,70,87,77,131

InterPro domains:
  IPR024020 Anti sigma-R factor, mycothiol system,RsrA [TIGR03988] (10-83)
  IPR027383 Putative zinc-finger [PF13490] (11-44)

Nearest PDB structures (foldseek):
  3hug-assembly6_J  TM=6.602E-01  e=7.260E-01  Mycobacterium tuberculosis H37Rv
  8z6g-assembly3_E  TM=7.373E-01  e=1.657E+00  Pseudomonas aeruginosa